Protein AF-A0A3B9XJA4-F1 (afdb_monomer_lite)

Sequence (81 aa):
MLAMASEDALYYLDFCERKNLESQQANFQKQTKAQIQPGTNKILSKLQQELSAYFEGSLEKFETPLALIGTEFQKQVLKSL

Structure (mmCIF, N/CA/C/O backbone):
data_AF-A0A3B9XJA4-F1
#
_entry.id   AF-A0A3B9XJA4-F1
#
loop_
_atom_site.group_PDB
_atom_site.id
_atom_site.type_symbol
_atom_site.label_atom_id
_atom_site.label_alt_id
_atom_site.label_comp_id
_atom_site.label_asym_id
_atom_site.label_entity_id
_atom_site.label_seq_id
_atom_site.pdbx_PDB_ins_code
_atom_site.Cartn_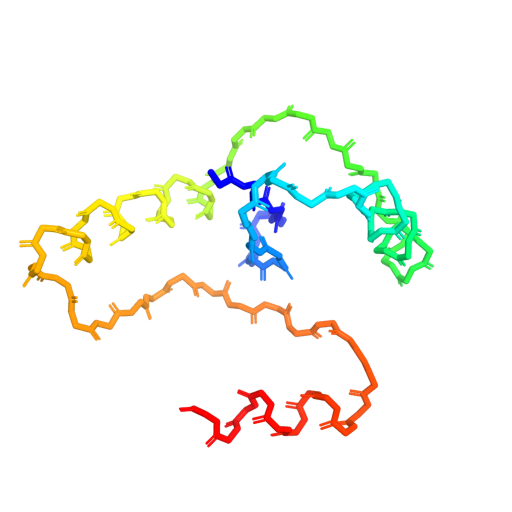x
_atom_site.Cartn_y
_atom_site.Cartn_z
_atom_site.occupancy
_atom_site.B_iso_or_equiv
_atom_site.auth_seq_id
_atom_site.auth_comp_id
_atom_site.auth_asym_id
_atom_site.auth_atom_id
_atom_site.pdbx_PDB_model_num
ATOM 1 N N . MET A 1 1 ? -5.580 10.689 -1.875 1.00 86.69 1 MET A N 1
ATOM 2 C CA . MET A 1 1 ? -4.657 9.568 -2.166 1.00 86.69 1 MET A CA 1
ATOM 3 C C . MET A 1 1 ? -4.708 9.277 -3.655 1.00 86.69 1 MET A C 1
ATOM 5 O O . MET A 1 1 ? -5.748 9.517 -4.257 1.00 86.69 1 MET A O 1
ATOM 9 N N . LEU A 1 2 ? -3.612 8.791 -4.231 1.00 88.00 2 LEU A N 1
ATOM 10 C CA . LEU A 1 2 ? -3.538 8.241 -5.582 1.00 88.00 2 LEU A CA 1
ATOM 11 C C . LEU A 1 2 ? -3.395 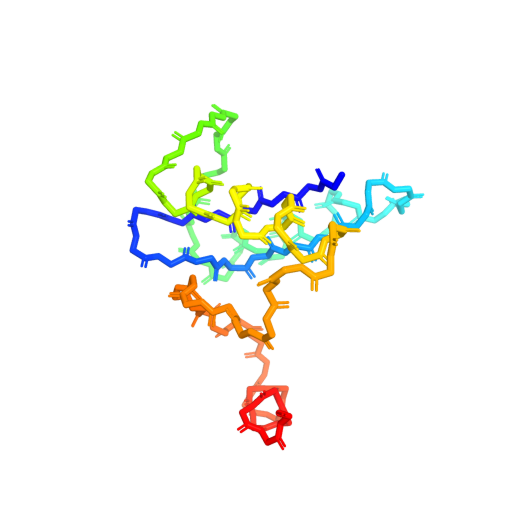6.724 -5.467 1.00 88.00 2 LEU A C 1
ATOM 13 O O . LEU A 1 2 ? -2.538 6.255 -4.718 1.00 88.00 2 LEU A O 1
ATOM 17 N N . ALA A 1 3 ? -4.181 5.978 -6.236 1.00 91.44 3 ALA A N 1
ATOM 18 C CA . ALA A 1 3 ? -4.063 4.532 -6.343 1.00 91.44 3 ALA A CA 1
ATOM 19 C C . ALA A 1 3 ? -3.928 4.105 -7.810 1.00 91.44 3 ALA A C 1
ATOM 21 O O . ALA A 1 3 ? -4.501 4.734 -8.699 1.00 91.44 3 ALA A O 1
ATOM 22 N N . MET A 1 4 ? -3.170 3.037 -8.058 1.00 90.94 4 MET A N 1
ATOM 23 C CA . MET A 1 4 ? -3.046 2.400 -9.371 1.00 90.94 4 MET A CA 1
ATOM 24 C C . MET A 1 4 ? -3.285 0.900 -9.224 1.00 90.94 4 MET A C 1
ATOM 26 O O . MET A 1 4 ? -2.635 0.243 -8.409 1.00 90.94 4 MET A O 1
ATOM 30 N N . ALA A 1 5 ? -4.201 0.360 -10.022 1.00 93.25 5 ALA A N 1
ATOM 31 C CA . ALA A 1 5 ? -4.592 -1.045 -9.9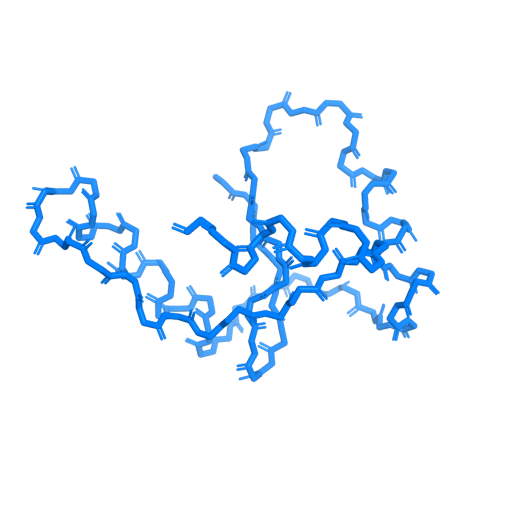92 1.00 93.25 5 ALA A CA 1
ATOM 32 C C . ALA A 1 5 ? -4.849 -1.571 -11.410 1.00 93.25 5 ALA A C 1
ATOM 34 O O . ALA A 1 5 ? -5.261 -0.809 -12.285 1.00 93.25 5 ALA A O 1
ATOM 35 N N . SER A 1 6 ? -4.651 -2.874 -11.617 1.00 91.56 6 SER A N 1
ATOM 36 C CA . SER A 1 6 ? -5.272 -3.592 -12.739 1.00 91.56 6 SER A CA 1
ATOM 37 C C . SER A 1 6 ? -6.663 -4.084 -12.336 1.00 91.56 6 SER A C 1
ATOM 39 O O . SER A 1 6 ? -7.152 -3.782 -11.245 1.00 91.56 6 SER A O 1
ATOM 41 N N . GLU A 1 7 ? -7.304 -4.852 -13.213 1.00 90.88 7 GLU A N 1
ATOM 42 C CA . GLU A 1 7 ? -8.551 -5.553 -12.896 1.00 90.88 7 GLU A CA 1
ATOM 43 C C . GLU A 1 7 ? -8.387 -6.607 -11.789 1.00 90.88 7 GLU A C 1
ATOM 45 O O . GLU A 1 7 ? -9.367 -6.921 -11.115 1.00 90.88 7 GLU A O 1
ATOM 50 N N . ASP A 1 8 ? -7.161 -7.093 -11.568 1.00 92.31 8 ASP A N 1
ATOM 51 C CA . ASP A 1 8 ? -6.873 -8.213 -10.668 1.00 92.31 8 ASP A CA 1
ATOM 52 C C . ASP A 1 8 ? -6.314 -7.777 -9.309 1.00 92.31 8 ASP A C 1
ATOM 54 O O . ASP A 1 8 ? -6.591 -8.417 -8.295 1.00 92.31 8 ASP A O 1
ATOM 58 N N . ALA A 1 9 ? -5.496 -6.717 -9.271 1.00 94.25 9 ALA A N 1
ATOM 59 C CA . ALA A 1 9 ? -4.785 -6.329 -8.055 1.00 94.25 9 ALA A CA 1
ATOM 60 C C . ALA A 1 9 ? -4.381 -4.850 -8.003 1.00 94.25 9 ALA A C 1
ATOM 62 O O . ALA A 1 9 ? -4.205 -4.170 -9.018 1.00 94.25 9 ALA A O 1
ATOM 63 N N . LEU A 1 10 ? -4.191 -4.371 -6.775 1.00 94.19 10 LEU A N 1
ATOM 64 C CA . LEU A 1 10 ? -3.622 -3.074 -6.449 1.00 94.19 10 LEU A CA 1
ATOM 65 C C . LEU A 1 10 ? -2.102 -3.135 -6.594 1.00 94.19 10 LEU A C 1
ATOM 67 O O . LEU A 1 10 ? -1.464 -4.034 -6.055 1.00 94.19 10 LEU A O 1
ATOM 71 N N . TYR A 1 11 ? -1.515 -2.156 -7.273 1.00 90.69 11 TYR A N 1
ATOM 72 C CA . TYR A 1 11 ? -0.061 -2.057 -7.431 1.00 90.69 11 TYR A CA 1
ATOM 73 C C . TYR A 1 11 ? 0.552 -0.912 -6.636 1.00 90.69 11 TYR A C 1
ATOM 75 O O . TYR A 1 11 ? 1.729 -0.960 -6.285 1.00 90.69 11 TYR A O 1
ATOM 83 N N . TYR A 1 12 ? -0.217 0.152 -6.406 1.00 89.25 12 TYR A N 1
ATOM 84 C CA . TYR A 1 12 ? 0.298 1.366 -5.790 1.00 89.25 12 TYR A CA 1
ATOM 85 C C . TYR A 1 12 ? -0.800 2.117 -5.048 1.00 89.25 12 TYR A C 1
ATOM 87 O O . TYR A 1 12 ? -1.909 2.253 -5.565 1.00 89.25 12 TYR A O 1
ATOM 95 N N . LEU A 1 13 ? -0.459 2.654 -3.878 1.00 90.56 13 LEU A N 1
ATOM 96 C CA . LEU A 1 13 ? -1.271 3.584 -3.102 1.00 90.56 13 LEU A CA 1
ATOM 97 C C . LEU A 1 13 ? -0.334 4.574 -2.398 1.00 90.56 13 LEU A C 1
ATOM 99 O O . LEU A 1 13 ? 0.580 4.153 -1.693 1.00 90.56 13 LEU A O 1
ATOM 103 N N . ASP A 1 14 ? -0.540 5.876 -2.587 1.00 87.31 14 ASP A N 1
ATOM 104 C CA . ASP A 1 14 ? 0.254 6.921 -1.921 1.00 87.31 14 ASP A CA 1
ATOM 105 C C . ASP A 1 14 ? -0.553 8.218 -1.760 1.00 87.31 14 ASP A C 1
ATOM 107 O O . ASP A 1 14 ? -1.616 8.415 -2.358 1.00 87.31 14 ASP A O 1
ATOM 111 N N . PHE A 1 15 ? -0.046 9.141 -0.953 1.00 85.56 15 PHE A N 1
ATOM 112 C CA . PHE A 1 15 ? -0.616 10.474 -0.798 1.00 85.56 15 PHE A CA 1
ATOM 113 C C . PHE A 1 15 ? -0.072 11.406 -1.892 1.00 85.56 15 PHE A C 1
ATOM 115 O O . PHE A 1 15 ? 1.133 11.462 -2.135 1.00 85.56 15 PHE A O 1
ATOM 122 N N . CYS A 1 16 ? -0.957 12.158 -2.558 1.00 71.19 16 CYS A N 1
ATOM 123 C CA . CYS A 1 16 ? -0.629 12.979 -3.736 1.00 71.19 16 CYS A CA 1
ATOM 124 C C . CYS A 1 16 ? 0.276 14.194 -3.454 1.00 71.19 16 CYS A C 1
ATOM 126 O O . CYS A 1 16 ? 0.538 14.969 -4.366 1.00 71.19 16 CYS A O 1
ATOM 128 N N . GLU A 1 17 ? 0.751 14.392 -2.224 1.00 67.50 17 GLU A N 1
ATOM 129 C CA . GLU A 1 17 ? 1.527 15.581 -1.845 1.00 67.50 17 GLU A CA 1
ATOM 130 C C . GLU A 1 17 ? 3.000 15.531 -2.295 1.00 67.50 17 GLU A C 1
ATOM 132 O O . GLU A 1 17 ? 3.749 16.489 -2.099 1.00 67.50 17 GLU A O 1
ATOM 137 N N . ARG A 1 18 ? 3.459 14.434 -2.918 1.00 59.06 18 ARG A N 1
ATOM 138 C CA . ARG A 1 18 ? 4.874 14.269 -3.287 1.00 59.06 18 ARG A CA 1
ATOM 139 C C . ARG A 1 18 ? 5.191 14.731 -4.712 1.00 59.06 18 ARG A C 1
ATOM 141 O O . ARG A 1 18 ? 4.598 14.266 -5.680 1.00 59.06 18 ARG A O 1
ATOM 148 N N . LYS A 1 19 ? 6.274 15.508 -4.843 1.00 60.53 19 LYS A N 1
ATOM 149 C CA . LYS A 1 19 ? 6.902 15.979 -6.101 1.00 60.53 19 LYS A CA 1
ATOM 150 C C . LYS A 1 19 ? 7.383 14.882 -7.081 1.00 60.53 19 LYS A C 1
ATOM 152 O O . LYS A 1 19 ? 7.878 15.220 -8.145 1.00 60.53 19 LYS A O 1
ATOM 157 N N . ASN A 1 20 ? 7.251 13.591 -6.758 1.00 68.81 20 ASN A N 1
ATOM 158 C CA . ASN A 1 20 ? 7.883 12.487 -7.504 1.00 68.81 20 ASN A CA 1
ATOM 159 C C . ASN A 1 20 ? 6.894 11.542 -8.210 1.00 68.81 20 ASN A C 1
ATOM 161 O O . ASN A 1 20 ? 7.288 10.450 -8.623 1.00 68.81 20 ASN A O 1
ATOM 165 N N . LEU A 1 21 ? 5.622 11.929 -8.343 1.00 73.25 21 LEU A N 1
ATOM 166 C CA . LEU A 1 21 ? 4.588 11.083 -8.950 1.00 73.25 21 LEU A CA 1
ATOM 167 C C . LEU A 1 21 ? 4.960 10.640 -10.374 1.00 73.25 21 LEU A C 1
ATOM 169 O O . LEU A 1 21 ? 4.837 9.465 -10.708 1.00 73.25 21 LEU A O 1
ATOM 173 N N . GLU A 1 22 ? 5.482 11.563 -11.183 1.00 76.19 22 GLU A N 1
ATOM 174 C CA . GLU A 1 22 ? 5.877 11.301 -12.571 1.00 76.19 22 GLU A CA 1
ATOM 175 C C . GLU A 1 22 ? 6.996 10.256 -12.658 1.00 76.19 22 GLU A C 1
ATOM 177 O O . GLU A 1 22 ? 6.905 9.306 -13.433 1.00 76.19 22 GLU A O 1
ATOM 182 N N . SER A 1 23 ? 8.021 10.368 -11.808 1.00 78.44 23 SER A N 1
ATOM 183 C CA . SER A 1 23 ? 9.120 9.395 -11.743 1.00 78.44 23 SER A CA 1
ATOM 184 C C . SER A 1 23 ? 8.633 8.004 -11.329 1.00 78.44 23 SER A C 1
ATOM 186 O O . SER A 1 23 ? 9.081 6.999 -11.882 1.00 78.44 23 SER A O 1
ATOM 188 N N . GLN A 1 24 ? 7.692 7.933 -10.382 1.00 75.94 24 GLN A N 1
ATOM 189 C CA . GLN A 1 24 ? 7.099 6.671 -9.927 1.00 75.94 24 GLN A CA 1
ATOM 190 C C . GLN A 1 24 ? 6.256 6.025 -11.034 1.00 75.94 24 GLN A C 1
ATOM 192 O O . GLN A 1 24 ? 6.400 4.833 -11.301 1.00 75.94 24 GLN A O 1
ATOM 197 N N . GLN A 1 25 ? 5.432 6.816 -11.726 1.00 78.12 25 GLN A N 1
ATOM 198 C CA . GLN A 1 25 ? 4.639 6.357 -12.867 1.00 78.12 25 GLN A CA 1
ATOM 199 C C . GLN A 1 25 ? 5.529 5.886 -14.021 1.00 78.12 25 GLN A C 1
ATOM 201 O O . GLN A 1 25 ? 5.291 4.815 -14.575 1.00 78.12 25 GLN A O 1
ATOM 206 N N . ALA A 1 26 ? 6.593 6.623 -14.345 1.00 82.06 26 ALA A N 1
ATOM 207 C CA . ALA A 1 26 ? 7.542 6.232 -15.383 1.00 82.06 26 ALA A CA 1
ATOM 208 C C . ALA A 1 26 ? 8.256 4.913 -15.042 1.00 82.06 26 ALA A C 1
ATOM 210 O O . ALA A 1 26 ? 8.409 4.047 -15.905 1.00 82.06 26 ALA A O 1
ATOM 211 N N . ASN A 1 27 ? 8.670 4.727 -13.786 1.00 80.38 27 ASN A N 1
ATOM 212 C CA . ASN A 1 27 ? 9.277 3.475 -13.331 1.00 80.38 27 ASN A CA 1
ATOM 213 C C . ASN A 1 27 ? 8.288 2.306 -13.390 1.00 80.38 27 ASN A C 1
ATOM 215 O O . ASN A 1 27 ? 8.647 1.234 -13.877 1.00 80.38 27 ASN A O 1
ATOM 219 N N . PHE A 1 28 ? 7.042 2.527 -12.966 1.00 80.69 28 PHE A N 1
ATOM 220 C CA . PHE A 1 28 ? 5.977 1.535 -13.074 1.00 80.69 28 PHE A CA 1
ATOM 221 C C . PHE A 1 28 ? 5.754 1.115 -14.531 1.00 80.69 28 PHE A C 1
ATOM 223 O O . PHE A 1 28 ? 5.818 -0.073 -14.838 1.00 80.69 28 PHE A O 1
ATOM 230 N N . GLN A 1 29 ? 5.576 2.077 -15.442 1.00 83.19 29 GLN A N 1
ATOM 231 C CA . GLN A 1 29 ? 5.374 1.804 -16.869 1.00 83.19 29 GLN A CA 1
ATOM 232 C C . GLN A 1 29 ? 6.560 1.052 -17.485 1.00 83.19 29 GLN A C 1
ATOM 234 O O . GLN A 1 29 ? 6.359 0.133 -18.274 1.00 83.19 29 GLN A O 1
ATOM 239 N N . LYS A 1 30 ? 7.804 1.375 -17.099 1.00 83.06 30 LYS A N 1
ATOM 240 C CA . LYS A 1 30 ? 8.995 0.638 -17.560 1.00 83.06 30 LYS A CA 1
ATOM 241 C C . LYS A 1 30 ? 8.988 -0.826 -17.121 1.00 83.06 30 LYS A C 1
ATOM 243 O O . LYS A 1 30 ? 9.403 -1.688 -17.890 1.00 83.06 30 LYS A O 1
ATOM 248 N N . GLN A 1 31 ? 8.551 -1.103 -15.895 1.00 78.94 31 GLN A N 1
ATOM 249 C CA . GLN A 1 31 ? 8.577 -2.451 -15.326 1.00 78.94 31 GLN A CA 1
ATOM 250 C C . GLN A 1 31 ? 7.415 -3.318 -15.812 1.00 78.94 31 GLN A C 1
ATOM 252 O O . GLN A 1 31 ? 7.609 -4.501 -16.078 1.00 78.94 31 GLN A O 1
ATOM 257 N N . THR A 1 32 ? 6.221 -2.742 -15.948 1.00 76.81 32 THR A N 1
ATOM 258 C CA . THR A 1 32 ? 5.006 -3.488 -16.307 1.00 76.81 32 THR A CA 1
ATOM 259 C C . THR A 1 32 ? 4.693 -3.449 -17.799 1.00 76.81 32 THR A C 1
ATOM 261 O O . THR A 1 32 ? 3.922 -4.278 -18.275 1.00 76.81 32 THR A O 1
ATOM 264 N N . LYS A 1 33 ? 5.269 -2.493 -18.545 1.00 80.56 33 LYS A N 1
ATOM 265 C CA . LYS A 1 33 ? 4.882 -2.140 -19.925 1.00 80.56 33 LYS A CA 1
ATOM 266 C C . LYS A 1 33 ? 3.394 -1.785 -20.072 1.00 80.56 33 LYS A C 1
ATOM 268 O O . LYS A 1 33 ? 2.876 -1.765 -21.186 1.00 80.56 33 LYS A O 1
ATOM 273 N N . ALA A 1 34 ? 2.707 -1.512 -18.964 1.00 82.38 34 ALA A N 1
ATO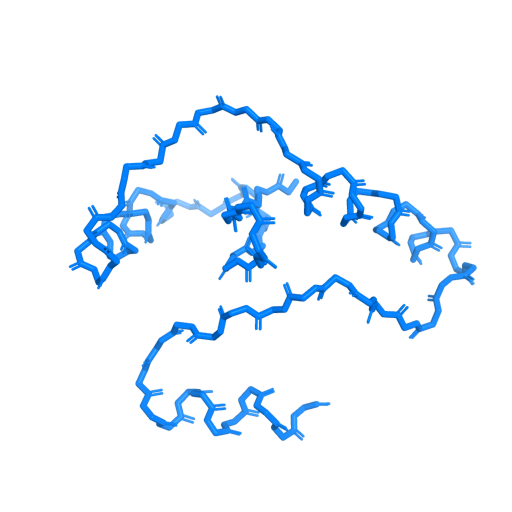M 274 C CA . ALA A 1 34 ? 1.297 -1.165 -18.950 1.00 82.38 34 ALA A CA 1
ATOM 275 C C . ALA A 1 34 ? 1.104 0.338 -19.185 1.00 82.38 34 ALA A C 1
ATOM 277 O O . ALA A 1 34 ? 1.936 1.155 -18.788 1.00 82.38 34 ALA A O 1
ATOM 278 N N . GLN A 1 35 ? -0.020 0.705 -19.797 1.00 84.06 35 GLN A N 1
ATOM 279 C CA . GLN A 1 35 ? -0.451 2.098 -19.879 1.00 84.06 35 GLN A CA 1
ATOM 280 C C . GLN A 1 35 ? -1.293 2.451 -18.655 1.00 84.06 35 GLN A C 1
ATOM 282 O O . GLN A 1 35 ? -2.172 1.690 -18.256 1.00 84.06 35 GLN A O 1
ATOM 287 N N . ILE A 1 36 ? -1.032 3.619 -18.071 1.00 84.56 36 ILE A N 1
ATOM 288 C CA . ILE A 1 36 ? -1.826 4.149 -16.961 1.00 84.56 36 ILE A CA 1
ATOM 289 C C . ILE A 1 36 ? -2.915 5.035 -17.563 1.00 84.56 36 ILE A C 1
ATOM 291 O O . ILE A 1 36 ? -2.600 6.003 -18.254 1.00 84.56 36 ILE A O 1
ATOM 295 N N . GLN A 1 37 ? -4.179 4.714 -17.295 1.00 87.44 37 GLN A N 1
ATOM 296 C CA . GLN A 1 37 ? -5.326 5.513 -17.724 1.00 87.44 37 GLN A CA 1
ATOM 297 C C . GLN A 1 37 ? -6.124 5.986 -16.502 1.00 87.44 37 GLN A C 1
ATOM 299 O O . GLN A 1 37 ? -6.309 5.204 -15.566 1.00 87.44 37 GLN A O 1
ATOM 304 N N . PRO A 1 38 ? -6.602 7.245 -16.481 1.00 88.88 38 PRO A N 1
ATOM 305 C CA . PRO A 1 38 ? -7.521 7.703 -15.449 1.00 88.88 38 PRO A CA 1
ATOM 306 C C . PRO A 1 38 ? -8.818 6.895 -15.489 1.00 88.88 38 PRO A C 1
ATOM 308 O O . PRO A 1 38 ? -9.395 6.688 -16.555 1.00 88.88 38 PRO A O 1
ATOM 311 N N . GLY A 1 39 ? -9.299 6.468 -14.328 1.00 91.44 39 GLY A N 1
ATOM 312 C CA . GLY A 1 39 ? -10.534 5.707 -14.236 1.00 91.44 39 GLY A CA 1
ATOM 313 C C . GLY A 1 39 ? -10.684 5.014 -12.894 1.00 91.44 39 GLY A C 1
ATOM 314 O O . GLY A 1 39 ? -9.900 5.223 -11.969 1.00 91.44 39 GLY A O 1
ATOM 315 N N . THR A 1 40 ? -11.709 4.175 -12.810 1.00 91.94 40 THR A N 1
ATOM 316 C CA . THR A 1 40 ? -11.938 3.280 -11.679 1.00 91.94 40 THR A CA 1
ATOM 317 C C . THR A 1 40 ? -12.089 1.853 -12.181 1.00 91.94 40 THR A C 1
ATOM 319 O O . THR A 1 40 ? -12.377 1.616 -13.354 1.00 91.94 40 TH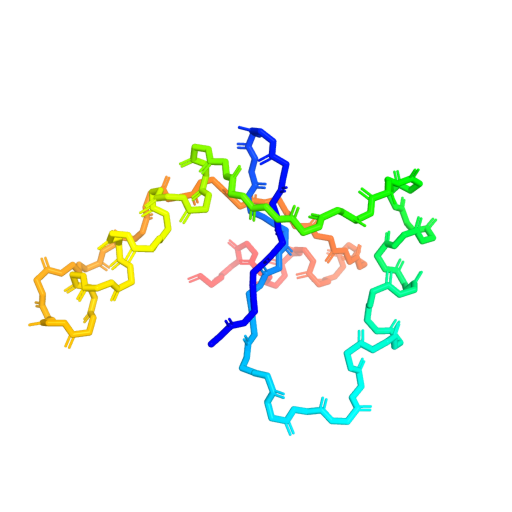R A O 1
ATOM 322 N N . ASN A 1 41 ? -11.902 0.895 -11.285 1.00 94.06 41 ASN A N 1
ATOM 323 C CA . ASN A 1 41 ? -12.178 -0.508 -11.539 1.00 94.06 41 ASN A CA 1
ATOM 324 C C . ASN A 1 41 ? -12.666 -1.185 -10.249 1.00 94.06 41 ASN A C 1
ATOM 326 O O . ASN A 1 41 ? -12.846 -0.537 -9.213 1.00 94.06 41 ASN A O 1
ATOM 330 N N . LYS A 1 42 ? -12.896 -2.500 -10.316 1.00 95.75 42 LYS A N 1
ATOM 331 C CA . LYS A 1 42 ? -13.398 -3.288 -9.181 1.00 95.75 42 LYS A CA 1
ATOM 332 C C . LYS A 1 42 ? -12.459 -3.221 -7.971 1.00 95.75 42 LYS A C 1
ATOM 334 O O . LYS A 1 42 ? -12.933 -3.061 -6.852 1.00 95.75 42 LYS A O 1
ATOM 339 N N . ILE A 1 43 ? -11.149 -3.279 -8.205 1.00 97.06 43 ILE A N 1
ATOM 340 C CA . ILE A 1 43 ? -10.119 -3.218 -7.162 1.00 97.06 43 ILE A CA 1
ATOM 341 C C . ILE A 1 43 ? -10.092 -1.842 -6.497 1.00 97.06 43 ILE A C 1
ATOM 343 O O . ILE A 1 43 ? -10.116 -1.757 -5.275 1.00 97.06 43 ILE A O 1
ATOM 347 N N . LEU A 1 44 ? -10.103 -0.762 -7.280 1.00 96.06 44 LEU A N 1
ATOM 348 C CA . LEU A 1 44 ? -10.106 0.608 -6.759 1.00 96.06 44 LEU A CA 1
ATOM 349 C C . LEU A 1 44 ? -11.391 0.923 -5.994 1.00 96.06 44 LEU A C 1
ATOM 351 O O . LEU A 1 44 ? -11.340 1.573 -4.955 1.00 96.06 44 LEU A O 1
ATOM 355 N N . SER A 1 45 ? -12.529 0.420 -6.474 1.00 96.12 45 SER A N 1
ATOM 356 C CA . SER A 1 45 ? -13.817 0.588 -5.798 1.00 96.12 45 SER A CA 1
ATOM 357 C C . SER A 1 45 ? -13.854 -0.170 -4.466 1.00 96.12 45 SER A C 1
ATOM 359 O O . SER A 1 45 ? -14.286 0.394 -3.463 1.00 96.12 45 SER A O 1
ATOM 361 N N . LYS A 1 46 ? -13.345 -1.413 -4.432 1.00 96.62 46 LYS A N 1
ATOM 362 C CA . LYS A 1 46 ? -13.184 -2.194 -3.193 1.00 96.62 46 LYS A CA 1
ATOM 363 C C . LYS A 1 46 ? -12.256 -1.478 -2.212 1.00 96.62 46 LYS A C 1
ATOM 365 O O . LYS A 1 46 ? -12.639 -1.244 -1.071 1.00 96.62 46 LYS A O 1
ATOM 370 N N . LEU A 1 47 ? -11.081 -1.055 -2.677 1.00 97.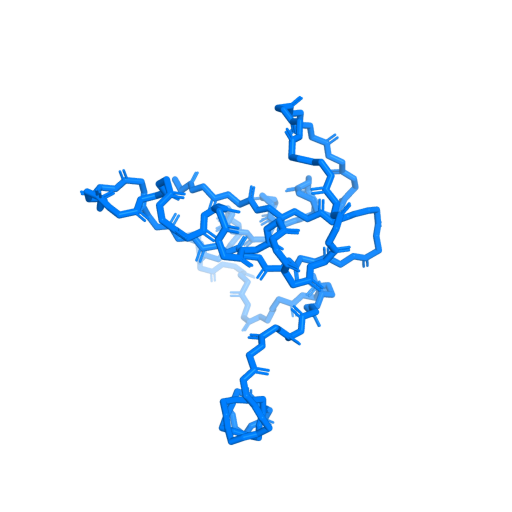06 47 LEU A N 1
ATOM 371 C CA . LEU A 1 47 ? -10.107 -0.339 -1.859 1.00 97.06 47 LEU A CA 1
ATOM 372 C C . LEU A 1 47 ? -10.689 0.950 -1.276 1.00 97.06 47 LEU A C 1
ATOM 374 O O . LEU A 1 47 ? -10.433 1.265 -0.121 1.00 97.06 47 LEU A O 1
ATOM 378 N N . GLN A 1 48 ? -11.466 1.703 -2.056 1.00 96.25 48 GLN A N 1
ATOM 379 C CA . GLN A 1 48 ? -12.089 2.932 -1.577 1.00 96.25 48 GLN A CA 1
ATOM 380 C C . GLN A 1 48 ? -13.059 2.659 -0.419 1.00 96.25 48 GLN A C 1
ATOM 382 O O . GLN A 1 48 ? -13.022 3.381 0.572 1.00 96.25 48 GLN A O 1
ATOM 387 N N . GLN A 1 49 ? -13.884 1.612 -0.521 1.00 96.81 49 GLN A N 1
ATOM 388 C CA . GLN A 1 49 ? -14.786 1.203 0.562 1.00 96.81 49 GLN A CA 1
ATOM 389 C C . GLN A 1 49 ? -14.008 0.758 1.805 1.00 96.81 49 GLN A C 1
ATOM 391 O O . GLN A 1 49 ? -14.325 1.186 2.913 1.00 96.81 49 GLN A O 1
ATOM 396 N N . GLU A 1 50 ? -12.964 -0.052 1.618 1.00 97.50 50 GLU A N 1
ATOM 397 C CA . GLU A 1 50 ? -12.112 -0.513 2.716 1.00 97.50 50 GLU A CA 1
ATOM 398 C C . GLU A 1 50 ? -11.387 0.653 3.402 1.00 97.50 50 GLU A C 1
ATOM 400 O O . GLU A 1 50 ? -11.353 0.726 4.626 1.00 97.50 50 GLU A O 1
ATOM 405 N N . LEU A 1 51 ? -10.859 1.612 2.638 1.00 96.44 51 LEU A N 1
ATOM 406 C CA . LEU A 1 51 ? -10.229 2.809 3.192 1.00 96.44 51 LEU A CA 1
ATOM 407 C C . LEU A 1 51 ? -11.223 3.642 4.002 1.00 96.44 51 LEU A C 1
ATOM 409 O O . LEU A 1 51 ? -10.878 4.077 5.097 1.00 96.44 51 LEU A O 1
ATOM 413 N N . SER A 1 52 ? -12.446 3.846 3.503 1.00 96.88 52 SER A N 1
ATOM 414 C CA . SER A 1 52 ? -13.494 4.538 4.262 1.00 96.88 52 SER A CA 1
ATOM 415 C C . SER A 1 52 ? -13.767 3.845 5.598 1.00 96.88 52 SER A C 1
ATOM 417 O O . SER A 1 52 ? -13.673 4.489 6.640 1.00 96.88 52 SER A O 1
ATOM 419 N N . ALA A 1 53 ? -13.988 2.529 5.585 1.00 97.62 53 ALA A N 1
ATOM 420 C CA . ALA A 1 53 ? -14.229 1.750 6.799 1.00 97.62 53 ALA A CA 1
ATOM 421 C C . ALA A 1 53 ? -13.020 1.755 7.759 1.00 97.62 53 ALA A C 1
ATOM 423 O O . ALA A 1 53 ? -13.180 1.833 8.977 1.00 97.62 53 ALA A O 1
ATOM 424 N N . TYR A 1 54 ? -11.793 1.740 7.228 1.00 97.12 54 TYR A N 1
ATOM 425 C CA . TYR A 1 54 ? -10.568 1.859 8.021 1.00 97.12 54 TYR A CA 1
ATOM 426 C C . TYR A 1 54 ? -10.475 3.212 8.736 1.00 97.12 54 TYR A C 1
ATOM 428 O O . TYR A 1 54 ? -10.206 3.252 9.935 1.00 97.12 54 TYR A O 1
ATOM 436 N N . PHE A 1 55 ? -10.746 4.322 8.040 1.00 95.50 55 PHE A N 1
ATOM 437 C CA . PHE A 1 55 ? -10.732 5.653 8.662 1.00 95.50 55 PHE A CA 1
ATOM 438 C C . PHE A 1 55 ? -11.881 5.873 9.649 1.00 95.50 55 PHE A C 1
ATOM 440 O O . PHE A 1 55 ? -11.741 6.673 10.571 1.00 95.50 55 PHE A O 1
ATOM 447 N N . GLU A 1 56 ? -12.987 5.148 9.494 1.00 97.25 56 GLU A N 1
ATOM 448 C CA . GLU A 1 56 ? -14.085 5.098 10.465 1.00 97.25 56 GLU A CA 1
ATOM 449 C C . GLU A 1 56 ? -13.778 4.192 11.672 1.00 97.25 56 GLU A C 1
ATOM 451 O O . GLU A 1 56 ? -14.516 4.208 12.657 1.00 97.25 56 GLU A O 1
ATOM 456 N N . GLY A 1 57 ? -12.694 3.412 11.621 1.00 96.44 57 GLY A N 1
ATOM 457 C CA . GLY A 1 57 ? -12.301 2.475 12.675 1.00 96.44 57 GLY A CA 1
ATOM 458 C C . GLY A 1 57 ? -13.108 1.173 12.697 1.00 96.44 57 GLY A C 1
ATOM 459 O O . GLY A 1 57 ? -13.038 0.440 13.679 1.00 96.44 57 GLY A O 1
ATOM 460 N N . SER A 1 58 ? -13.875 0.877 11.643 1.00 96.62 58 SER A N 1
ATOM 461 C CA . SER A 1 58 ? -14.707 -0.330 11.528 1.00 96.62 58 SER A CA 1
ATOM 462 C C . SER A 1 58 ? -14.039 -1.469 10.748 1.00 96.62 58 SER A C 1
ATOM 464 O O . SER A 1 58 ? -14.555 -2.587 10.738 1.00 96.62 58 SER A O 1
ATOM 466 N N . LEU A 1 59 ? -12.882 -1.215 10.124 1.00 96.75 59 LEU A N 1
ATOM 467 C CA . LEU A 1 59 ? -12.101 -2.209 9.389 1.00 96.75 59 LEU A CA 1
ATOM 468 C C . LEU A 1 59 ? -10.743 -2.469 10.047 1.00 96.75 59 LEU A C 1
ATOM 470 O O . LEU A 1 59 ? -9.917 -1.569 10.175 1.00 96.75 59 LEU A O 1
ATOM 474 N N . GLU A 1 60 ? -10.480 -3.733 10.371 1.00 94.75 60 GLU A N 1
ATOM 475 C CA . GLU A 1 60 ? -9.195 -4.174 10.931 1.00 94.75 60 GLU A CA 1
ATOM 476 C C . GLU A 1 60 ? -8.254 -4.786 9.883 1.00 94.75 60 GLU A C 1
ATOM 478 O O . GLU A 1 60 ? -7.042 -4.842 10.094 1.00 94.75 60 GLU A O 1
ATOM 483 N N . LYS A 1 61 ? -8.794 -5.280 8.759 1.00 95.19 61 LYS A N 1
ATOM 484 C CA . LYS A 1 61 ? -8.033 -5.986 7.719 1.00 95.19 61 LYS A CA 1
ATOM 485 C C . LYS A 1 61 ? -8.517 -5.614 6.325 1.00 95.19 61 LYS A C 1
ATOM 487 O O . LYS A 1 61 ? -9.714 -5.625 6.063 1.00 95.19 61 LYS A O 1
ATOM 492 N N . PHE A 1 62 ? -7.569 -5.352 5.433 1.00 95.69 62 PHE A N 1
ATOM 493 C CA . PHE A 1 62 ? -7.832 -5.151 4.011 1.00 95.69 62 PHE A CA 1
ATOM 494 C C . PHE A 1 62 ? -7.854 -6.497 3.287 1.00 95.69 62 PHE A C 1
ATOM 496 O O . PHE A 1 62 ? -6.984 -7.341 3.509 1.00 95.69 62 PHE A O 1
ATOM 503 N N . GLU A 1 63 ? -8.813 -6.683 2.385 1.00 95.56 63 GLU A N 1
ATOM 504 C CA . GLU A 1 63 ? -8.894 -7.854 1.509 1.00 95.56 63 GLU A CA 1
ATOM 505 C C . GLU A 1 63 ? -8.630 -7.497 0.041 1.00 95.56 63 GLU A C 1
ATOM 507 O O . GLU A 1 63 ? -8.783 -8.337 -0.855 1.00 95.56 63 GLU A O 1
ATOM 512 N N . THR A 1 64 ? -8.310 -6.237 -0.247 1.00 96.06 64 THR A N 1
ATOM 513 C CA . THR A 1 64 ? -7.893 -5.815 -1.581 1.00 96.06 64 THR A CA 1
ATOM 514 C C . THR A 1 64 ? -6.630 -6.589 -2.003 1.00 96.06 64 THR A C 1
ATOM 516 O O . THR A 1 64 ? -5.609 -6.503 -1.317 1.00 96.06 64 THR A O 1
ATOM 519 N N . PRO A 1 65 ? -6.652 -7.332 -3.129 1.00 95.12 65 PRO A N 1
ATOM 520 C CA . PRO A 1 65 ? -5.480 -8.053 -3.616 1.00 95.12 65 PRO A CA 1
ATOM 521 C C . PRO A 1 65 ? -4.326 -7.097 -3.923 1.00 95.12 65 PRO A C 1
ATOM 523 O O . PRO A 1 65 ? -4.528 -6.082 -4.591 1.00 95.12 65 PRO A O 1
ATOM 526 N N . LEU A 1 66 ? -3.112 -7.435 -3.482 1.00 93.56 66 LEU A N 1
ATOM 527 C CA . LEU A 1 66 ? -1.917 -6.610 -3.662 1.00 93.56 66 LEU A CA 1
ATOM 528 C C . LEU A 1 66 ? -0.899 -7.309 -4.571 1.00 93.56 66 LEU A C 1
ATOM 530 O O . LEU A 1 66 ? -0.470 -8.432 -4.307 1.00 93.56 66 LEU A O 1
ATOM 534 N N . ALA A 1 67 ? -0.467 -6.615 -5.619 1.00 91.62 67 ALA A N 1
ATOM 535 C CA . ALA A 1 67 ? 0.602 -7.042 -6.505 1.00 91.62 67 ALA A CA 1
ATOM 536 C C . ALA A 1 67 ? 1.891 -6.271 -6.187 1.00 91.62 67 ALA A C 1
ATOM 538 O O . ALA A 1 67 ? 2.002 -5.067 -6.416 1.00 91.62 67 ALA A O 1
ATOM 539 N N . LEU A 1 68 ? 2.889 -6.988 -5.667 1.00 88.94 68 LEU A N 1
ATOM 540 C CA . LEU A 1 68 ? 4.155 -6.397 -5.236 1.00 88.94 68 LEU A CA 1
ATOM 541 C C . LEU A 1 68 ? 5.103 -6.173 -6.418 1.00 88.94 68 LEU A C 1
ATOM 543 O O . LEU A 1 68 ? 5.567 -7.122 -7.059 1.00 88.94 68 LEU A O 1
ATOM 547 N N . ILE A 1 69 ? 5.455 -4.910 -6.648 1.00 84.38 69 ILE A N 1
ATOM 548 C CA . ILE A 1 69 ? 6.467 -4.494 -7.617 1.00 84.38 69 ILE A CA 1
ATOM 549 C C . ILE A 1 69 ? 7.710 -4.013 -6.867 1.00 84.38 69 ILE A C 1
ATOM 551 O O . ILE A 1 69 ? 7.608 -3.270 -5.895 1.00 84.38 69 ILE A O 1
ATOM 555 N N . GLY A 1 70 ? 8.889 -4.431 -7.325 1.00 84.94 70 GLY A N 1
ATOM 556 C CA . GLY A 1 70 ? 10.160 -4.028 -6.731 1.00 84.94 70 GLY A CA 1
ATOM 557 C C . GLY A 1 70 ? 11.252 -5.073 -6.903 1.00 84.94 70 GLY A C 1
ATOM 558 O O . GLY A 1 70 ? 11.079 -6.072 -7.608 1.00 84.94 70 GLY A O 1
ATOM 559 N N . THR A 1 71 ? 12.381 -4.842 -6.239 1.00 89.12 71 THR A N 1
ATOM 560 C CA . THR A 1 71 ? 13.450 -5.837 -6.119 1.00 89.12 71 THR A CA 1
ATOM 561 C C . THR A 1 71 ? 12.982 -7.033 -5.291 1.00 89.12 71 THR A C 1
ATOM 563 O O . THR A 1 71 ? 12.044 -6.933 -4.498 1.00 89.12 71 THR A O 1
ATOM 566 N N . GLU A 1 72 ? 13.662 -8.170 -5.427 1.00 91.44 72 GLU A N 1
ATOM 567 C CA . GLU A 1 72 ? 13.350 -9.356 -4.618 1.00 91.44 72 GLU A CA 1
ATOM 568 C C . GLU A 1 72 ? 13.445 -9.066 -3.114 1.00 91.44 72 GLU A C 1
ATOM 570 O O . GLU A 1 72 ? 12.583 -9.498 -2.354 1.00 91.44 72 GLU A O 1
ATOM 575 N N . PHE A 1 73 ? 14.411 -8.241 -2.696 1.00 92.62 73 PHE A N 1
ATOM 576 C CA . PHE A 1 73 ? 14.520 -7.788 -1.309 1.00 92.62 73 PHE A CA 1
ATOM 577 C C . PHE A 1 73 ? 13.286 -6.991 -0.857 1.00 92.62 73 PHE A C 1
ATOM 579 O O . PHE A 1 73 ? 12.712 -7.285 0.187 1.00 92.62 73 PHE A O 1
ATOM 586 N N . GLN A 1 74 ? 12.827 -6.024 -1.660 1.00 90.25 74 GLN A N 1
ATOM 587 C CA . GLN A 1 74 ? 11.629 -5.237 -1.339 1.00 90.25 74 GLN A CA 1
ATOM 588 C C . GLN A 1 74 ? 10.391 -6.127 -1.210 1.00 90.25 74 GLN A C 1
ATOM 590 O O . GLN A 1 74 ? 9.638 -5.994 -0.248 1.00 90.25 74 GLN A O 1
ATOM 595 N N . LYS A 1 75 ? 10.204 -7.071 -2.141 1.00 90.69 75 LYS A N 1
ATOM 596 C CA . LYS A 1 75 ? 9.088 -8.024 -2.090 1.00 90.69 75 LYS A CA 1
ATOM 597 C C . LYS A 1 75 ? 9.144 -8.905 -0.842 1.00 90.69 75 LYS A C 1
ATOM 599 O O . LYS A 1 75 ? 8.097 -9.189 -0.275 1.00 90.69 75 LYS A O 1
ATOM 604 N N . GLN A 1 76 ? 10.330 -9.347 -0.423 1.00 93.94 76 GLN A N 1
ATOM 605 C CA . GLN A 1 76 ? 10.490 -10.152 0.791 1.00 93.94 76 GLN A CA 1
ATOM 606 C C . GLN A 1 76 ? 10.106 -9.366 2.045 1.00 93.94 76 GLN A C 1
ATOM 608 O O . GLN A 1 76 ? 9.307 -9.858 2.835 1.00 93.94 76 GLN A O 1
ATOM 613 N N . VAL A 1 77 ? 10.609 -8.136 2.189 1.00 93.94 77 VAL A N 1
ATOM 614 C CA . VAL A 1 77 ? 10.268 -7.267 3.326 1.00 93.94 77 VAL A CA 1
ATOM 615 C C . VAL A 1 77 ? 8.764 -6.998 3.365 1.00 93.94 77 VAL A C 1
ATOM 617 O O . VAL A 1 77 ? 8.140 -7.166 4.407 1.00 93.94 77 VAL A O 1
ATOM 620 N N . LEU A 1 78 ? 8.160 -6.665 2.221 1.00 89.62 78 LEU A N 1
ATOM 621 C CA . LEU A 1 78 ? 6.723 -6.395 2.128 1.00 89.62 78 LEU A CA 1
ATOM 622 C C . LEU A 1 78 ? 5.852 -7.605 2.484 1.00 89.62 78 LEU A C 1
ATOM 624 O O . LEU A 1 78 ? 4.782 -7.421 3.040 1.00 89.62 78 LEU A O 1
ATOM 628 N N . LYS A 1 79 ? 6.299 -8.833 2.198 1.00 89.56 79 LYS A N 1
ATOM 629 C CA . LYS A 1 79 ? 5.582 -10.059 2.596 1.00 89.56 79 LYS A CA 1
ATOM 630 C C . LYS A 1 79 ? 5.719 -10.405 4.081 1.00 89.56 79 LYS A C 1
ATOM 632 O O . LYS A 1 79 ? 5.027 -11.306 4.540 1.00 89.56 79 LYS A O 1
ATOM 637 N N . SER A 1 80 ? 6.654 -9.772 4.789 1.00 91.69 80 SER A N 1
ATOM 638 C CA . SER A 1 80 ? 6.907 -10.020 6.215 1.00 91.69 80 SER A CA 1
ATOM 639 C C . SER A 1 80 ? 6.208 -9.031 7.153 1.00 91.69 80 SER A C 1
ATOM 641 O O . SER A 1 80 ? 6.293 -9.204 8.367 1.00 91.69 80 SER A O 1
ATOM 643 N N . LEU A 1 81 ? 5.563 -8.006 6.587 1.00 85.38 81 LEU A N 1
ATOM 644 C CA . LEU A 1 81 ? 4.716 -7.040 7.289 1.00 85.38 81 LEU A CA 1
ATOM 645 C C . LEU A 1 81 ? 3.291 -7.585 7.414 1.00 85.38 81 LEU A C 1
ATOM 647 O O . LEU A 1 81 ? 2.688 -7.347 8.481 1.00 85.38 81 LEU A O 1
#

Foldseek 3Di:
DDWDDDQQATEDDDDPPDPCPVVVVVVVCVVVVDDGDDDDHPLNVLVVVQVVCVVVVNHDDRPTHYDYDDDPVSVVVVVVD

Secondary structure (DSSP, 8-state):
-EEEE-SS-EEEEE-TT-TTHHHHHHHHHHHH-PPP-S---HHHHHHHHHHHHHHTT--S---S-B---S-HHHHHHHHT-

Radius of gyration: 13.45 Å; chains: 1; bounding box: 29×26×33 Å

pLDDT: mean 88.52, std 8.6, range [59.06, 97.62]